Protein AF-A0A969BLG8-F1 (afdb_monomer)

Foldseek 3Di:
DCVVLLVLLQVLCVVVVQDPHDDDDDDDPPDPCNVVVVVVNDDDDDDDDDADPQDVHPPPDPVRGPCPSVVSVVVSVVVSVVVD

pLDDT: mean 93.98, std 3.82, range [75.62, 98.56]

Structure (mmCIF, N/CA/C/O backbone):
data_AF-A0A969BLG8-F1
#
_entry.id   AF-A0A969BLG8-F1
#
loop_
_atom_site.group_PDB
_atom_site.id
_atom_site.type_symbol
_atom_site.label_atom_id
_atom_site.label_alt_id
_atom_site.label_comp_id
_atom_site.label_asym_id
_atom_site.label_entity_id
_atom_site.label_seq_id
_atom_site.pdbx_PDB_ins_code
_atom_site.Cartn_x
_atom_site.Cartn_y
_atom_site.Cartn_z
_atom_site.occupancy
_atom_site.B_iso_or_equiv
_atom_site.auth_seq_id
_atom_site.auth_comp_id
_atom_site.auth_asym_id
_atom_site.auth_atom_id
_atom_site.pdbx_PDB_model_num
ATOM 1 N N . MET A 1 1 ? -18.128 -3.098 1.670 1.00 75.62 1 MET A N 1
ATOM 2 C CA . MET A 1 1 ? -16.982 -2.196 1.938 1.00 75.62 1 MET A CA 1
ATOM 3 C C . MET A 1 1 ? -16.757 -2.107 3.440 1.00 75.62 1 MET A C 1
ATOM 5 O O . MET A 1 1 ? -17.704 -1.827 4.164 1.00 75.62 1 MET A O 1
ATOM 9 N N . TYR A 1 2 ? -15.539 -2.366 3.913 1.00 89.56 2 TYR A N 1
ATOM 10 C CA . TYR A 1 2 ? -15.204 -2.401 5.342 1.00 89.56 2 TYR A CA 1
ATOM 11 C C . TYR A 1 2 ? -14.797 -1.009 5.862 1.00 89.56 2 TYR A C 1
ATOM 13 O O . TYR A 1 2 ? -13.622 -0.762 6.128 1.00 89.56 2 TYR A O 1
ATOM 21 N N . GLN A 1 3 ? -15.763 -0.087 5.975 1.00 92.38 3 GLN A N 1
ATOM 22 C CA . GLN A 1 3 ? -15.498 1.334 6.267 1.00 92.38 3 GLN A CA 1
ATOM 23 C C . GLN A 1 3 ? -14.698 1.545 7.562 1.00 92.38 3 GLN A C 1
ATOM 25 O O . GLN A 1 3 ? -13.688 2.233 7.539 1.00 92.38 3 GLN A O 1
ATOM 30 N N . GLN A 1 4 ? -15.077 0.884 8.661 1.00 95.25 4 GLN A N 1
ATOM 31 C CA . GLN A 1 4 ? -14.384 1.029 9.950 1.00 95.25 4 GLN A CA 1
ATOM 32 C C . GLN A 1 4 ? -12.898 0.644 9.877 1.00 95.25 4 GLN A C 1
ATOM 34 O O . GLN A 1 4 ? -12.053 1.305 10.474 1.00 95.25 4 GLN A O 1
ATOM 39 N N . LEU A 1 5 ? -12.568 -0.413 9.126 1.00 95.25 5 LEU A N 1
ATOM 40 C CA . LEU A 1 5 ? -11.184 -0.849 8.931 1.00 95.25 5 LEU A CA 1
ATOM 41 C C . LEU A 1 5 ? -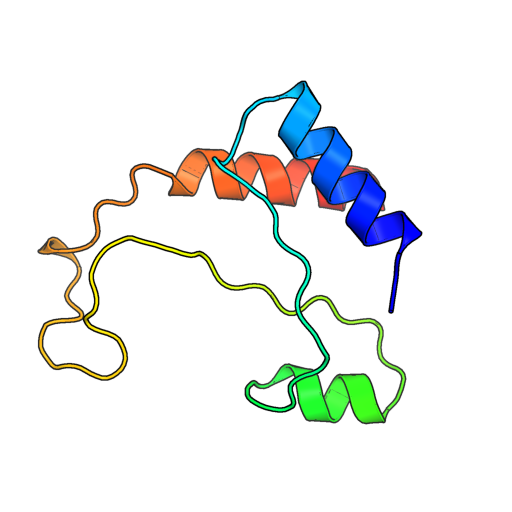10.408 0.133 8.046 1.00 95.25 5 LEU A C 1
ATOM 43 O O . LEU A 1 5 ? -9.248 0.429 8.322 1.00 95.25 5 LEU A O 1
ATOM 47 N N . PHE A 1 6 ? -11.051 0.673 7.009 1.00 95.25 6 PHE A N 1
ATOM 48 C CA . PHE A 1 6 ? -10.455 1.700 6.156 1.00 95.25 6 PHE A CA 1
ATOM 49 C C . PHE A 1 6 ? -10.176 2.998 6.928 1.00 95.25 6 PHE A C 1
ATOM 51 O O . PHE A 1 6 ? -9.086 3.561 6.808 1.00 95.25 6 PHE A O 1
ATOM 58 N N . ASP A 1 7 ? -11.127 3.444 7.749 1.00 96.38 7 ASP A N 1
ATOM 59 C CA . ASP A 1 7 ? -10.976 4.634 8.589 1.00 96.38 7 ASP A CA 1
ATOM 60 C C . ASP A 1 7 ? -9.828 4.442 9.575 1.00 96.38 7 ASP A C 1
ATOM 62 O O . ASP A 1 7 ? -8.968 5.307 9.695 1.00 96.38 7 ASP A O 1
ATOM 66 N N . LYS A 1 8 ? -9.737 3.262 10.199 1.00 97.44 8 LYS A N 1
ATOM 67 C CA . LYS A 1 8 ? -8.643 2.921 11.110 1.00 97.44 8 LYS A CA 1
ATOM 68 C C . LYS A 1 8 ? -7.275 2.980 10.431 1.00 97.44 8 LYS A C 1
ATOM 70 O O . LYS A 1 8 ? -6.364 3.617 10.955 1.00 97.44 8 LYS A O 1
ATOM 75 N N . LEU A 1 9 ? -7.136 2.367 9.253 1.00 97.25 9 LEU A N 1
ATOM 76 C CA . LEU A 1 9 ? -5.914 2.445 8.448 1.00 97.25 9 LEU A CA 1
ATOM 77 C C . LEU A 1 9 ? -5.554 3.904 8.117 1.00 97.25 9 LEU A C 1
ATOM 79 O O . LEU A 1 9 ? -4.392 4.303 8.217 1.00 97.25 9 LEU A O 1
ATOM 83 N N . THR A 1 10 ? -6.554 4.705 7.751 1.00 97.56 10 THR A N 1
ATOM 84 C CA . THR A 1 10 ? -6.379 6.120 7.402 1.00 97.56 10 THR A CA 1
ATOM 85 C C . THR A 1 10 ? -5.939 6.943 8.612 1.00 97.56 10 THR A C 1
ATOM 87 O O . THR A 1 10 ? -4.946 7.660 8.517 1.00 97.56 10 THR A O 1
ATOM 90 N N . SER A 1 11 ? -6.577 6.772 9.773 1.00 98.19 11 SER A N 1
ATOM 91 C CA . SER A 1 11 ? -6.209 7.471 11.009 1.00 98.19 11 SER A CA 1
ATOM 92 C C . SER A 1 11 ? -4.796 7.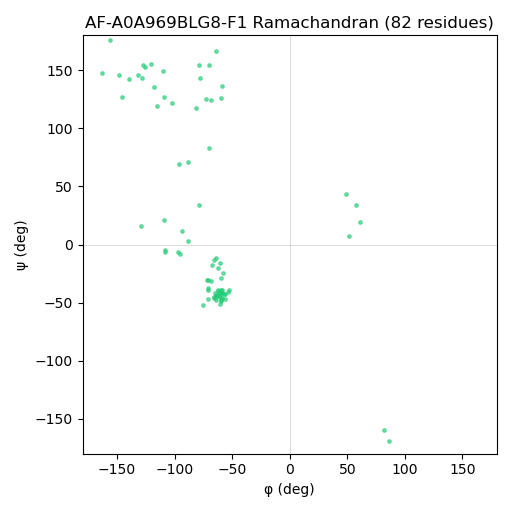128 11.484 1.00 98.19 11 SER A C 1
ATOM 94 O O . SER A 1 11 ? -4.068 8.019 11.916 1.00 98.19 11 SER A O 1
ATOM 96 N N . ILE A 1 12 ? -4.363 5.865 11.367 1.00 98.56 12 ILE A N 1
ATOM 97 C CA . ILE A 1 12 ? -2.976 5.478 11.682 1.00 98.56 12 ILE A CA 1
ATOM 98 C C . ILE A 1 12 ? -2.002 6.217 10.761 1.00 98.56 12 ILE A C 1
ATOM 100 O O . ILE A 1 12 ? -0.987 6.740 11.230 1.00 98.56 12 ILE A O 1
ATOM 104 N N . ASN A 1 13 ? -2.307 6.290 9.462 1.00 98.44 13 ASN A N 1
ATOM 105 C CA . ASN A 1 13 ? -1.470 7.016 8.515 1.00 98.44 13 ASN A CA 1
ATOM 106 C C . ASN A 1 13 ? -1.415 8.519 8.818 1.00 98.44 13 ASN A C 1
ATOM 108 O O . ASN A 1 13 ? -0.339 9.105 8.761 1.00 98.44 13 ASN A O 1
ATOM 112 N N . GLU A 1 14 ? -2.552 9.137 9.134 1.00 98.19 14 GLU A N 1
ATOM 113 C CA . GLU A 1 14 ? -2.648 10.565 9.448 1.00 98.19 14 GLU A CA 1
ATOM 114 C C . GLU A 1 14 ? -1.891 10.928 10.725 1.00 98.19 14 GLU A C 1
ATOM 116 O O . GLU A 1 14 ? -1.167 11.918 10.732 1.00 98.19 14 GLU A O 1
ATOM 121 N N . ALA A 1 15 ? -1.992 10.105 11.772 1.00 98.38 15 ALA A N 1
ATOM 122 C CA . ALA A 1 15 ? -1.312 10.343 13.043 1.00 98.38 15 ALA A CA 1
ATOM 123 C C . ALA A 1 15 ? 0.217 10.211 12.945 1.00 98.38 15 ALA A C 1
ATOM 125 O O . ALA A 1 15 ? 0.942 10.888 13.669 1.00 98.38 15 ALA A O 1
ATOM 126 N N . ASN A 1 16 ? 0.711 9.336 12.063 1.00 98.19 16 ASN A N 1
ATOM 127 C CA . ASN A 1 16 ? 2.138 9.015 11.958 1.00 98.19 16 ASN A CA 1
ATOM 128 C C . ASN A 1 16 ? 2.809 9.579 10.693 1.00 98.19 16 ASN A C 1
ATOM 130 O O . ASN A 1 16 ? 4.015 9.420 10.519 1.00 98.19 16 ASN A O 1
ATOM 134 N N . HIS A 1 17 ? 2.039 10.202 9.796 1.00 97.75 17 HIS A N 1
ATOM 135 C CA . HIS A 1 17 ? 2.489 10.756 8.515 1.00 97.75 17 HIS A CA 1
ATOM 136 C C . HIS A 1 17 ? 3.346 9.784 7.676 1.00 97.75 17 HIS A C 1
ATOM 138 O O . HIS A 1 17 ? 4.370 10.165 7.107 1.00 97.75 17 HIS A O 1
ATOM 144 N N . LEU A 1 18 ? 2.936 8.512 7.598 1.00 97.62 18 LEU A N 1
ATOM 145 C CA . LEU A 1 18 ? 3.758 7.440 7.020 1.00 97.62 18 LEU A CA 1
ATOM 146 C C . LEU A 1 18 ? 3.803 7.500 5.487 1.00 97.62 18 LEU A C 1
ATOM 148 O O . LEU A 1 18 ? 4.880 7.520 4.887 1.00 97.62 18 LEU A O 1
ATOM 152 N N . VAL A 1 19 ? 2.644 7.562 4.833 1.00 96.44 19 VAL A N 1
ATOM 153 C CA . VAL A 1 19 ? 2.531 7.727 3.380 1.00 96.44 19 VAL A CA 1
ATOM 154 C C . VAL A 1 19 ? 1.758 8.992 3.028 1.00 96.44 19 VAL A C 1
ATOM 156 O O . VAL A 1 19 ? 0.908 9.464 3.784 1.00 96.44 19 VAL A O 1
ATOM 159 N N . LYS A 1 20 ? 2.020 9.526 1.828 1.00 95.50 20 LYS A N 1
ATOM 160 C CA . LYS A 1 20 ? 1.440 10.792 1.349 1.00 95.50 20 LYS A CA 1
ATOM 161 C C . LYS A 1 20 ? -0.089 10.829 1.426 1.00 95.50 20 LYS A C 1
ATOM 163 O O . LYS A 1 20 ? -0.655 11.875 1.714 1.00 95.50 20 LYS A O 1
ATOM 168 N N . GLN A 1 21 ? -0.748 9.727 1.076 1.00 95.56 21 GLN A N 1
ATOM 169 C CA . GLN A 1 21 ? -2.205 9.619 1.087 1.00 95.56 21 GLN A CA 1
ATOM 170 C C . GLN A 1 21 ? -2.632 8.150 1.045 1.00 95.56 21 GLN A C 1
ATOM 172 O O . GLN A 1 21 ? -1.999 7.341 0.362 1.00 95.56 21 GLN A O 1
ATOM 177 N N . VAL A 1 22 ? -3.759 7.846 1.683 1.00 95.81 22 VAL A N 1
ATOM 178 C CA . VAL A 1 22 ? -4.514 6.603 1.500 1.00 95.81 22 VAL A CA 1
ATOM 179 C C . VAL A 1 22 ? -5.798 6.972 0.763 1.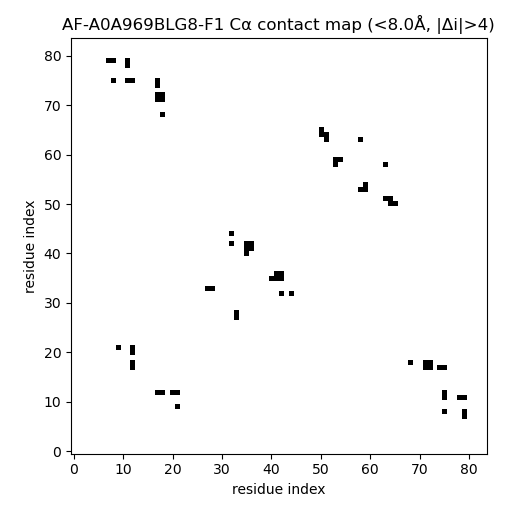00 95.81 22 VAL A C 1
ATOM 181 O O . VAL 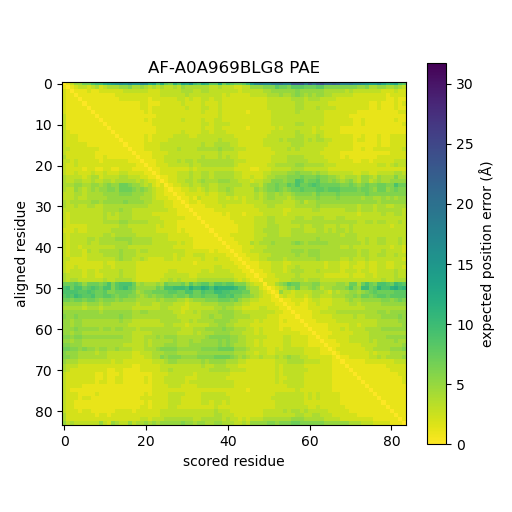A 1 22 ? -6.490 7.910 1.148 1.00 95.81 22 VAL A O 1
ATOM 184 N N . LYS A 1 23 ? -6.089 6.300 -0.354 1.00 93.50 23 LYS A N 1
ATOM 185 C CA . LYS A 1 23 ? -7.270 6.590 -1.178 1.00 93.50 23 LYS A CA 1
ATOM 186 C C . LYS A 1 23 ? -8.188 5.389 -1.229 1.00 93.50 23 LYS A C 1
ATOM 188 O O . LYS A 1 23 ? -7.735 4.281 -1.502 1.00 93.50 23 LYS A O 1
ATOM 193 N N . ILE A 1 24 ? -9.479 5.646 -1.062 1.00 91.88 24 ILE A N 1
ATOM 194 C CA . ILE A 1 24 ? -10.511 4.657 -1.338 1.00 91.88 24 ILE A CA 1
ATOM 195 C C . ILE A 1 24 ? -10.748 4.552 -2.846 1.00 91.88 24 ILE A C 1
ATOM 197 O O . ILE A 1 24 ? -10.673 5.546 -3.576 1.00 91.88 24 ILE A O 1
ATOM 201 N N . ARG A 1 25 ? -11.013 3.335 -3.319 1.00 88.81 25 ARG A N 1
ATOM 202 C CA . ARG A 1 25 ? -11.395 3.049 -4.703 1.00 88.81 25 ARG A CA 1
ATOM 203 C C . ARG A 1 25 ? -12.675 2.228 -4.723 1.00 88.81 25 ARG A C 1
ATOM 205 O O . ARG A 1 25 ? -12.987 1.537 -3.757 1.00 88.81 25 ARG A O 1
ATOM 212 N N . GLY A 1 26 ? -13.408 2.340 -5.828 1.00 86.69 26 GLY A N 1
ATOM 213 C CA . GLY A 1 26 ? -14.546 1.470 -6.096 1.00 86.69 26 GLY A CA 1
ATOM 214 C C . GLY A 1 26 ? -14.112 0.013 -6.248 1.00 86.69 26 GLY A C 1
ATOM 215 O O . GLY A 1 26 ? -12.927 -0.288 -6.399 1.00 86.69 26 GLY A O 1
ATOM 216 N N . GLU A 1 27 ? -15.093 -0.878 -6.216 1.00 86.19 27 GLU A N 1
ATOM 217 C CA . GLU A 1 27 ? -14.875 -2.306 -6.417 1.00 86.19 27 GLU A CA 1
ATOM 218 C C . GLU A 1 27 ? -14.241 -2.587 -7.787 1.00 86.19 27 GLU A C 1
ATOM 220 O O . GLU A 1 27 ? -14.643 -2.017 -8.804 1.00 86.19 27 GLU A O 1
ATOM 225 N N . ALA A 1 28 ? -13.247 -3.475 -7.815 1.00 90.56 28 ALA A N 1
ATOM 226 C CA . ALA A 1 28 ? -12.606 -3.926 -9.041 1.00 90.56 28 ALA A CA 1
ATOM 227 C C . ALA A 1 28 ? -12.196 -5.397 -8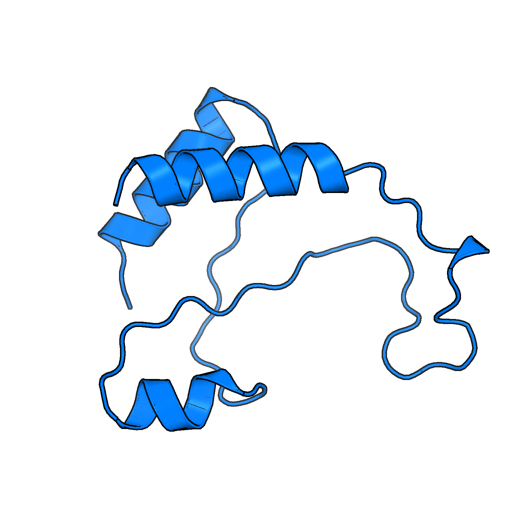.917 1.00 90.56 28 ALA A C 1
ATOM 229 O O . ALA A 1 28 ? -11.478 -5.775 -8.000 1.00 90.56 28 ALA A O 1
ATOM 230 N N . CYS A 1 29 ? -12.613 -6.221 -9.877 1.00 92.56 29 CYS A N 1
ATOM 231 C CA . CYS A 1 29 ? -12.206 -7.622 -9.990 1.00 92.56 29 CYS A CA 1
ATOM 232 C C . CYS A 1 29 ? -11.032 -7.747 -10.974 1.00 92.56 29 CYS A C 1
ATOM 234 O O . CYS A 1 29 ? -11.197 -8.219 -12.095 1.00 92.56 29 CYS A O 1
ATOM 236 N N . ASN A 1 30 ? -9.859 -7.246 -10.591 1.00 93.00 30 ASN A N 1
ATOM 237 C CA . ASN A 1 30 ? -8.676 -7.165 -11.461 1.00 93.00 30 ASN A CA 1
ATOM 238 C C . ASN A 1 30 ? -7.402 -7.749 -10.826 1.00 93.00 30 ASN A C 1
ATOM 240 O O . ASN A 1 30 ? -6.298 -7.466 -11.282 1.00 93.00 30 ASN A O 1
ATOM 244 N N . SER A 1 31 ? -7.551 -8.532 -9.759 1.00 94.50 31 SER A N 1
ATOM 245 C CA . SER A 1 31 ? -6.454 -9.199 -9.059 1.00 94.50 31 SER A CA 1
ATOM 246 C C . SER A 1 31 ? -6.986 -10.429 -8.310 1.00 94.50 31 SER A C 1
ATOM 248 O O . SER A 1 31 ? -8.196 -10.683 -8.291 1.00 94.50 31 SER A O 1
ATOM 250 N N . ASP A 1 32 ? -6.089 -11.185 -7.683 1.00 95.25 32 ASP A N 1
ATOM 251 C CA . ASP A 1 32 ? -6.338 -12.513 -7.114 1.00 95.25 32 ASP A CA 1
ATOM 252 C C . ASP A 1 32 ? -7.428 -12.524 -6.037 1.00 95.25 32 ASP A C 1
ATOM 254 O O . ASP A 1 32 ? -8.159 -13.505 -5.888 1.00 95.25 32 ASP A O 1
ATOM 258 N N . HIS A 1 33 ? -7.604 -11.407 -5.325 1.00 94.75 33 HIS A N 1
ATOM 259 C CA . HIS A 1 33 ? -8.614 -11.262 -4.275 1.00 94.75 33 HIS A CA 1
ATOM 260 C C . HIS A 1 33 ? -10.053 -11.508 -4.765 1.00 94.75 33 HIS A C 1
ATOM 262 O O . HIS A 1 33 ? -10.913 -11.860 -3.960 1.00 94.75 33 HIS A O 1
ATOM 268 N N . CYS A 1 34 ? -10.344 -11.337 -6.061 1.00 95.62 34 CYS A N 1
ATOM 269 C CA . CYS A 1 34 ? -11.718 -11.313 -6.561 1.00 95.62 34 CYS A CA 1
ATOM 270 C C . CYS A 1 34 ? -12.499 -12.608 -6.278 1.00 95.62 34 CYS A C 1
ATOM 272 O O . CYS A 1 34 ? -13.664 -12.556 -5.879 1.00 95.62 34 CYS A O 1
ATOM 274 N N . MET A 1 35 ? -11.873 -13.778 -6.450 1.00 95.81 35 MET A N 1
ATOM 275 C CA . MET A 1 35 ? -12.565 -15.055 -6.224 1.00 95.81 35 MET A CA 1
ATOM 276 C C . MET A 1 35 ? -12.834 -15.314 -4.739 1.00 95.81 35 MET A C 1
ATOM 278 O O . MET A 1 35 ? -13.853 -15.915 -4.407 1.00 95.81 35 MET A O 1
ATOM 282 N N . PHE A 1 36 ? -11.970 -14.809 -3.856 1.00 95.75 36 PHE A N 1
ATOM 283 C CA . PHE A 1 36 ? -12.165 -14.853 -2.408 1.00 95.75 36 PHE A CA 1
ATOM 284 C C . PHE A 1 36 ? -13.287 -13.901 -1.981 1.00 95.75 36 PHE A C 1
ATOM 286 O O . PHE A 1 36 ? -14.208 -14.312 -1.279 1.00 95.75 36 PHE A O 1
ATOM 293 N N . TYR A 1 37 ? -13.272 -12.663 -2.482 1.00 93.56 37 TYR A N 1
ATOM 294 C CA . TYR A 1 37 ? -14.297 -11.665 -2.174 1.00 93.56 37 TYR A CA 1
ATOM 295 C C . TYR A 1 37 ? -15.706 -12.128 -2.572 1.00 93.56 37 TYR A C 1
ATOM 297 O O . TYR A 1 37 ? -16.643 -12.006 -1.791 1.00 93.56 37 TYR A O 1
ATOM 305 N N . ARG A 1 38 ? -15.854 -12.755 -3.749 1.00 93.38 38 ARG A N 1
ATOM 306 C CA . ARG A 1 38 ? -17.125 -13.347 -4.224 1.00 93.38 38 ARG A CA 1
ATOM 307 C C . ARG A 1 38 ? -17.646 -14.507 -3.369 1.00 93.38 38 ARG A C 1
ATOM 309 O O . ARG A 1 38 ? -18.759 -14.977 -3.598 1.00 93.38 38 ARG A O 1
ATOM 316 N N . LYS A 1 39 ? -16.826 -15.023 -2.458 1.00 95.81 39 LYS A N 1
ATOM 317 C CA . LYS A 1 39 ? -17.164 -16.078 -1.496 1.00 95.81 39 LYS A CA 1
ATOM 318 C C . LYS A 1 39 ? -17.256 -15.533 -0.070 1.00 95.81 39 LYS A C 1
ATOM 320 O O . LYS A 1 39 ? -17.106 -16.302 0.873 1.00 95.81 39 LYS A O 1
ATOM 325 N N . ASP A 1 40 ? -17.460 -14.224 0.069 1.00 93.38 40 ASP A N 1
ATOM 326 C CA . ASP A 1 40 ? -17.595 -13.515 1.343 1.00 93.38 40 ASP A CA 1
ATOM 327 C C . ASP A 1 40 ? -16.354 -13.605 2.249 1.00 93.38 40 ASP A C 1
ATOM 329 O O . ASP A 1 40 ? -16.423 -1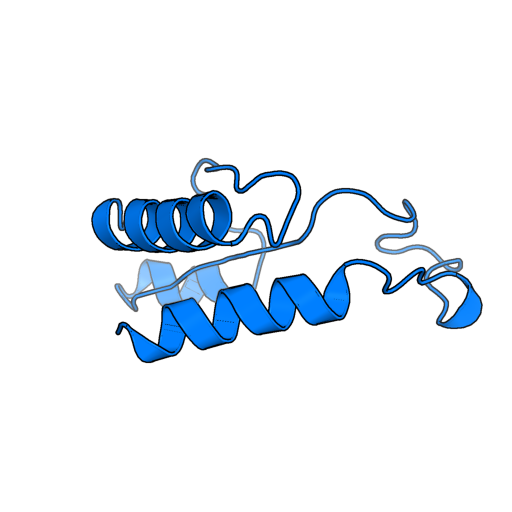3.330 3.446 1.00 93.38 40 ASP A O 1
ATOM 333 N N . VAL A 1 41 ? -15.187 -13.945 1.687 1.00 94.12 41 VAL A N 1
ATOM 334 C CA . VAL A 1 41 ? -13.920 -13.890 2.424 1.00 94.12 41 VAL A CA 1
ATOM 335 C C . VAL A 1 41 ? -13.533 -12.419 2.613 1.00 94.12 41 VAL A C 1
ATOM 337 O O . VAL A 1 41 ? -13.423 -11.688 1.621 1.00 94.12 41 VAL A O 1
ATOM 340 N N . PRO A 1 42 ? -13.284 -11.955 3.853 1.00 90.19 42 PRO A N 1
ATOM 341 C CA . PRO A 1 42 ? -12.824 -10.594 4.087 1.00 90.19 42 PRO A CA 1
ATOM 342 C C . PRO A 1 42 ? -11.495 -10.323 3.388 1.00 90.19 42 PRO A C 1
ATOM 344 O O . PRO A 1 42 ? -10.521 -11.048 3.577 1.00 90.19 42 PRO A O 1
ATOM 347 N N . CYS A 1 43 ? -11.446 -9.267 2.578 1.00 90.44 43 CYS A N 1
ATOM 348 C CA . CYS A 1 43 ? -10.253 -8.912 1.823 1.00 90.44 43 CYS A CA 1
ATOM 349 C C . CYS A 1 43 ? -10.018 -7.401 1.799 1.00 90.44 43 CYS A C 1
ATOM 351 O O . CYS A 1 43 ? -10.952 -6.607 1.653 1.00 90.44 43 CYS A O 1
ATOM 353 N N . PHE A 1 44 ? -8.745 -7.021 1.867 1.00 90.88 44 PHE A N 1
ATOM 354 C CA . PHE A 1 44 ? -8.246 -5.705 1.484 1.00 90.88 44 PHE A CA 1
ATOM 355 C C . PHE A 1 44 ? -7.323 -5.889 0.284 1.00 90.88 44 PHE A C 1
ATOM 357 O O . PHE A 1 44 ? -6.312 -6.580 0.381 1.00 90.88 44 PHE A O 1
ATOM 364 N N . PHE A 1 45 ? -7.672 -5.275 -0.845 1.00 92.62 45 PHE A N 1
ATOM 365 C CA . PHE A 1 45 ? -6.799 -5.207 -2.011 1.00 92.62 45 PHE A CA 1
ATOM 366 C C . PHE A 1 45 ? -6.157 -3.825 -2.077 1.00 92.62 45 PHE A C 1
ATOM 368 O O . PHE A 1 45 ? -6.853 -2.810 -2.123 1.00 92.62 45 PHE A O 1
ATOM 375 N N . ILE A 1 46 ? -4.828 -3.794 -2.059 1.00 92.69 46 ILE A N 1
ATOM 376 C CA . ILE A 1 46 ? -4.036 -2.569 -1.995 1.00 92.69 46 ILE A CA 1
ATOM 377 C C . ILE A 1 46 ? -2.940 -2.589 -3.054 1.00 92.69 46 ILE A C 1
ATOM 379 O O . ILE A 1 46 ? -2.366 -3.629 -3.363 1.00 92.69 46 ILE A O 1
ATOM 383 N N . TYR A 1 47 ? -2.637 -1.412 -3.586 1.00 91.50 47 TYR A N 1
ATOM 384 C CA . TYR A 1 47 ? -1.479 -1.167 -4.432 1.00 91.50 47 TYR A CA 1
ATOM 385 C C . TYR A 1 47 ? -1.006 0.268 -4.200 1.00 91.50 47 TYR A C 1
ATOM 387 O O . TYR A 1 47 ? -1.803 1.168 -3.913 1.00 91.50 47 TYR A O 1
ATOM 395 N N . THR A 1 48 ? 0.301 0.486 -4.278 1.00 91.19 48 THR A N 1
ATOM 396 C CA . THR A 1 48 ? 0.888 1.811 -4.087 1.00 91.19 48 THR A CA 1
ATOM 397 C C . THR A 1 48 ? 0.719 2.664 -5.345 1.00 91.19 48 THR A C 1
ATOM 399 O O . THR A 1 48 ? 0.543 2.167 -6.456 1.00 91.19 48 THR A O 1
ATOM 402 N N . LEU A 1 49 ? 0.712 3.984 -5.161 1.00 89.12 49 LEU A N 1
ATOM 403 C CA . LEU A 1 49 ? 0.625 4.958 -6.249 1.00 89.12 49 LEU A CA 1
ATOM 404 C C . LEU A 1 49 ? 1.960 5.692 -6.396 1.00 89.12 49 LEU A C 1
ATOM 406 O O . LEU A 1 49 ? 2.624 5.972 -5.398 1.00 89.12 49 LEU A O 1
ATOM 410 N N . GLY A 1 50 ? 2.282 6.107 -7.622 1.00 85.69 50 GLY A N 1
ATOM 411 C CA . GLY A 1 50 ? 3.519 6.826 -7.934 1.00 85.69 50 GLY A CA 1
ATOM 412 C C . GLY A 1 50 ? 4.695 5.887 -8.203 1.00 85.69 50 GLY A C 1
ATOM 413 O O . GLY A 1 50 ? 4.509 4.686 -8.364 1.00 85.69 50 GLY A O 1
ATOM 414 N N . GLY A 1 51 ? 5.902 6.446 -8.267 1.00 85.25 51 GLY A N 1
ATOM 415 C CA . GLY A 1 51 ? 7.091 5.712 -8.701 1.00 85.25 51 GLY A CA 1
ATOM 416 C C . GLY A 1 51 ? 7.209 5.640 -10.224 1.00 85.25 51 GLY A C 1
ATOM 417 O O . GLY A 1 51 ? 6.653 6.473 -10.943 1.00 85.25 51 GLY A O 1
ATOM 418 N N . ILE A 1 52 ? 7.978 4.665 -10.699 1.00 90.44 52 ILE A N 1
ATOM 419 C CA . ILE A 1 52 ? 8.200 4.420 -12.127 1.00 90.44 52 ILE A CA 1
ATOM 420 C C . ILE A 1 52 ? 6.933 3.866 -12.799 1.00 90.44 52 ILE A C 1
ATOM 422 O O . ILE A 1 52 ? 6.103 3.234 -12.152 1.00 90.44 52 ILE A O 1
ATOM 426 N N . GLN A 1 53 ? 6.783 4.083 -14.107 1.00 90.62 53 GLN A N 1
ATOM 427 C CA . GLN A 1 53 ? 5.586 3.683 -14.868 1.00 90.62 53 GLN A CA 1
ATOM 428 C C . GLN A 1 53 ? 5.703 2.302 -15.539 1.00 90.62 53 GLN A C 1
ATOM 430 O O . GLN A 1 53 ? 4.862 1.955 -16.362 1.00 90.62 53 GLN A O 1
ATOM 435 N N . ALA A 1 54 ? 6.724 1.513 -15.198 1.00 93.75 54 ALA A N 1
ATOM 436 C CA . ALA A 1 54 ? 7.104 0.295 -15.914 1.00 93.75 54 ALA A CA 1
ATOM 437 C C . ALA A 1 54 ? 6.228 -0.944 -15.602 1.00 93.75 54 ALA A C 1
ATOM 439 O O . ALA A 1 54 ? 6.716 -2.064 -15.580 1.00 93.75 54 ALA A O 1
ATOM 440 N N . TYR A 1 55 ? 4.926 -0.782 -15.353 1.00 91.38 55 TYR A N 1
ATOM 441 C CA . TYR A 1 55 ? 4.037 -1.927 -15.124 1.00 91.38 55 TYR A CA 1
ATOM 442 C C . TYR A 1 55 ? 3.847 -2.742 -16.414 1.00 91.38 55 TYR A C 1
ATOM 444 O O . TYR A 1 55 ? 3.409 -2.191 -17.423 1.00 91.38 55 TYR A O 1
ATOM 452 N N . HIS A 1 56 ? 4.141 -4.048 -16.367 1.00 93.62 56 HIS A N 1
ATOM 453 C CA . HIS A 1 56 ? 4.175 -4.943 -17.540 1.00 93.62 56 HIS A CA 1
ATOM 454 C C . HIS A 1 56 ? 5.144 -4.483 -18.644 1.00 93.62 56 HIS A C 1
ATOM 456 O O . HIS A 1 56 ? 4.891 -4.692 -19.831 1.00 93.62 56 HIS A O 1
ATOM 462 N N . ASP A 1 57 ? 6.260 -3.869 -18.256 1.00 95.56 57 ASP A N 1
ATOM 463 C CA . ASP A 1 57 ? 7.254 -3.331 -19.178 1.00 95.56 57 ASP A CA 1
ATOM 464 C C . ASP A 1 57 ? 8.661 -3.888 -18.883 1.00 95.56 57 ASP A C 1
ATOM 466 O O . ASP A 1 57 ? 8.987 -4.254 -17.755 1.00 95.56 57 ASP A O 1
ATOM 470 N N . VAL A 1 58 ? 9.519 -3.956 -19.909 1.00 95.62 58 VAL A N 1
ATOM 471 C CA . VAL A 1 58 ? 10.899 -4.474 -19.804 1.00 95.62 58 VAL A CA 1
AT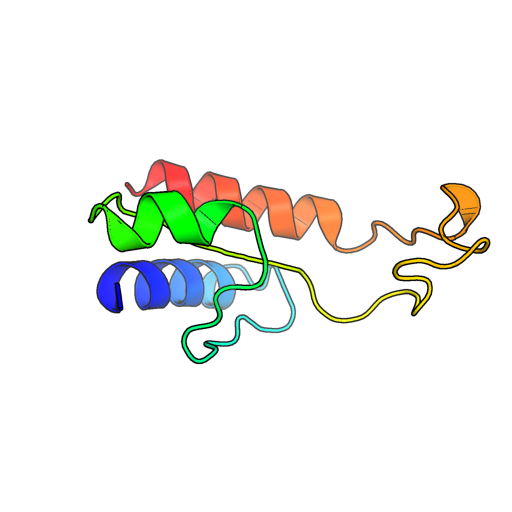OM 472 C C . VAL A 1 58 ? 11.817 -3.615 -18.926 1.00 95.62 58 VAL A C 1
ATOM 474 O O . VAL A 1 58 ? 12.923 -4.040 -18.586 1.00 95.62 58 VAL A O 1
ATOM 477 N N . PHE A 1 59 ? 11.395 -2.398 -18.587 1.00 95.31 59 PHE A N 1
ATOM 47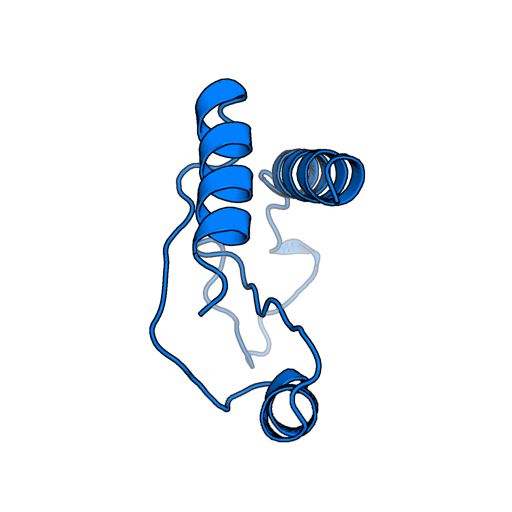8 C CA . PHE A 1 59 ? 12.071 -1.495 -17.667 1.00 95.31 59 PHE A CA 1
ATOM 479 C C . PHE A 1 59 ? 11.650 -1.691 -16.203 1.00 95.31 59 PHE A C 1
ATOM 481 O O . PHE A 1 59 ? 12.171 -0.968 -15.356 1.00 95.31 59 PHE A O 1
ATOM 488 N N . ASP A 1 60 ? 10.790 -2.669 -15.880 1.00 94.19 60 ASP A N 1
ATOM 489 C CA . ASP A 1 60 ? 10.547 -3.100 -14.496 1.00 94.19 60 ASP A CA 1
ATOM 490 C C . ASP A 1 60 ? 11.777 -3.833 -13.953 1.00 94.19 60 ASP A C 1
ATOM 492 O O . ASP A 1 60 ? 11.927 -5.054 -14.053 1.00 94.19 60 ASP A O 1
ATOM 496 N N . LYS A 1 61 ? 12.738 -3.045 -13.477 1.00 95.12 61 LYS A N 1
ATOM 497 C CA . LYS A 1 61 ? 14.062 -3.516 -13.082 1.00 95.12 61 LYS A CA 1
ATOM 498 C C . LYS A 1 61 ? 14.394 -3.045 -11.685 1.00 95.12 61 LYS A C 1
ATOM 500 O O . LYS A 1 61 ? 14.098 -1.904 -11.323 1.00 95.12 61 LYS A O 1
ATOM 505 N N . ALA A 1 62 ? 15.084 -3.894 -10.931 1.00 94.88 62 ALA A N 1
ATOM 506 C CA . ALA A 1 62 ? 15.449 -3.623 -9.545 1.00 94.88 62 ALA A CA 1
ATOM 507 C C . ALA A 1 62 ? 16.174 -2.277 -9.375 1.00 94.88 62 ALA A C 1
ATOM 509 O O . ALA A 1 62 ? 15.879 -1.532 -8.446 1.00 94.88 62 ALA A O 1
ATOM 510 N N . GLU A 1 63 ? 17.058 -1.922 -10.309 1.00 95.25 63 GLU A N 1
ATOM 511 C CA . GLU A 1 63 ? 17.858 -0.694 -10.269 1.00 95.25 63 GLU A CA 1
ATOM 512 C C . GLU A 1 63 ? 17.019 0.583 -10.430 1.00 95.25 63 GLU A C 1
ATOM 514 O O . GLU A 1 63 ? 17.483 1.675 -10.111 1.00 95.25 63 GLU A O 1
ATOM 519 N N . THR A 1 64 ? 15.789 0.463 -10.934 1.00 92.56 64 THR A N 1
ATOM 520 C CA . THR A 1 64 ? 14.875 1.594 -11.159 1.00 92.56 64 THR A CA 1
ATOM 521 C C . THR A 1 64 ? 13.897 1.813 -10.004 1.00 92.56 64 THR A C 1
ATOM 523 O O . THR A 1 64 ? 13.185 2.820 -9.981 1.00 92.56 64 THR A O 1
ATOM 526 N N . LEU A 1 65 ? 13.858 0.902 -9.025 1.00 91.69 65 LEU A N 1
ATOM 527 C CA . LEU A 1 65 ? 12.938 0.977 -7.896 1.00 91.69 65 LEU A CA 1
ATOM 528 C C . LEU A 1 65 ? 13.478 1.942 -6.828 1.00 91.69 65 LEU A C 1
ATOM 530 O O . LEU A 1 65 ? 14.512 1.667 -6.222 1.00 91.69 65 LEU A O 1
ATOM 534 N N . PRO A 1 66 ? 12.780 3.052 -6.523 1.00 91.25 66 PRO A N 1
ATOM 535 C CA . PRO A 1 66 ? 13.282 4.027 -5.558 1.00 91.25 66 PRO A CA 1
ATOM 536 C C . PRO A 1 66 ? 13.225 3.514 -4.116 1.00 91.25 66 PRO A C 1
ATOM 538 O O . PRO A 1 66 ? 14.019 3.945 -3.289 1.00 91.25 66 PRO A O 1
ATOM 541 N N . LEU A 1 67 ? 12.251 2.650 -3.794 1.00 91.12 67 LEU A N 1
ATOM 542 C CA . LEU A 1 67 ? 11.990 2.074 -2.462 1.00 91.12 67 LEU A CA 1
ATOM 543 C C . LEU A 1 67 ? 11.884 3.081 -1.294 1.00 91.12 67 LEU A C 1
ATOM 545 O O . LEU A 1 67 ? 11.693 2.680 -0.150 1.00 91.12 67 LEU A O 1
ATOM 549 N N . THR A 1 68 ? 11.891 4.386 -1.567 1.00 91.25 68 THR A N 1
ATOM 550 C CA . THR A 1 68 ? 11.938 5.473 -0.575 1.00 91.25 68 THR A CA 1
ATOM 551 C C . THR A 1 68 ? 10.743 5.518 0.376 1.00 91.25 68 THR A C 1
ATOM 553 O O . THR A 1 68 ? 10.828 6.122 1.439 1.00 91.25 68 THR A O 1
ATOM 556 N N . VAL A 1 69 ? 9.622 4.892 0.008 1.00 92.25 69 VAL A N 1
ATOM 557 C CA . VAL A 1 69 ? 8.388 4.846 0.813 1.00 92.25 69 VAL A CA 1
ATOM 558 C C . VAL A 1 69 ? 8.147 3.450 1.404 1.00 92.25 69 VAL A C 1
ATOM 560 O O . VAL A 1 69 ? 7.235 3.272 2.208 1.00 92.25 69 VAL A O 1
ATOM 563 N N . PHE A 1 70 ? 8.960 2.454 1.040 1.00 93.94 70 PHE A N 1
ATOM 564 C CA . PHE A 1 70 ? 8.728 1.058 1.411 1.00 93.94 70 PHE A CA 1
ATOM 565 C C . PHE A 1 70 ? 8.697 0.858 2.930 1.00 93.94 70 PHE A C 1
ATOM 567 O O . PHE A 1 70 ? 7.748 0.276 3.450 1.00 93.94 70 PHE A O 1
ATOM 574 N N . GLU A 1 71 ? 9.671 1.408 3.658 1.00 97.31 71 GLU A N 1
ATOM 575 C CA . GLU A 1 71 ? 9.723 1.290 5.120 1.00 97.31 71 GLU A CA 1
ATOM 576 C C . GLU A 1 71 ? 8.492 1.893 5.805 1.00 97.31 71 GLU A C 1
ATOM 578 O O . GLU A 1 71 ? 7.941 1.304 6.734 1.00 97.31 71 GLU A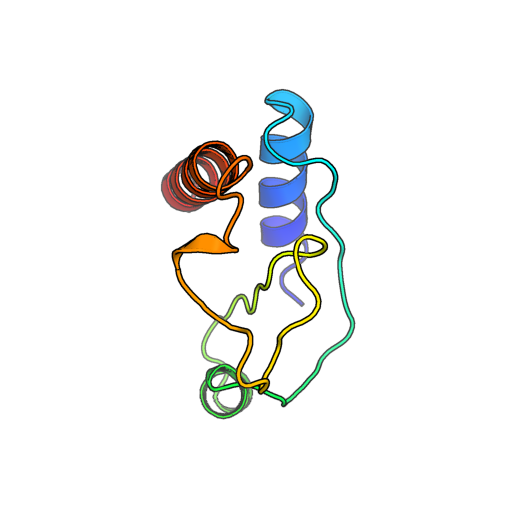 O 1
ATOM 583 N N . ASN A 1 72 ? 8.027 3.054 5.343 1.00 97.56 72 ASN A N 1
ATOM 584 C CA . ASN A 1 72 ? 6.852 3.697 5.922 1.00 97.56 72 ASN A CA 1
ATOM 585 C C . ASN A 1 72 ? 5.562 2.945 5.591 1.00 97.56 72 ASN A C 1
ATOM 587 O O . ASN A 1 72 ? 4.683 2.833 6.443 1.00 97.56 72 ASN A O 1
ATOM 591 N N . TYR A 1 73 ? 5.457 2.405 4.375 1.00 96.44 73 TYR A N 1
ATOM 592 C CA . TYR A 1 73 ? 4.360 1.517 4.009 1.00 96.44 73 TYR A CA 1
ATOM 593 C C . TYR A 1 73 ? 4.327 0.282 4.919 1.00 96.44 73 TYR A C 1
ATOM 595 O O . TYR A 1 73 ? 3.273 -0.043 5.461 1.00 96.44 73 TYR A O 1
ATOM 603 N N . MET A 1 74 ? 5.479 -0.354 5.158 1.00 97.56 74 MET A N 1
ATOM 604 C CA . MET A 1 74 ? 5.582 -1.498 6.067 1.00 97.56 74 MET A CA 1
ATOM 605 C C . MET A 1 74 ? 5.151 -1.132 7.488 1.00 97.56 74 MET A C 1
ATOM 607 O O . MET A 1 74 ? 4.328 -1.834 8.066 1.00 97.56 74 MET A O 1
ATOM 611 N N . LYS A 1 75 ? 5.619 0.002 8.026 1.00 98.50 75 LYS A N 1
ATOM 612 C CA . LYS A 1 75 ? 5.180 0.506 9.340 1.00 98.50 75 LYS A CA 1
ATOM 613 C C . LYS A 1 75 ? 3.665 0.697 9.406 1.00 98.50 75 LYS A C 1
ATOM 615 O O . LYS A 1 75 ? 3.055 0.311 10.397 1.00 98.50 75 LYS A O 1
ATOM 620 N N . LEU A 1 76 ? 3.057 1.253 8.354 1.00 98.38 76 LEU A N 1
ATOM 621 C CA . LEU A 1 76 ? 1.611 1.477 8.300 1.00 98.38 76 LEU A CA 1
ATOM 622 C C . LEU A 1 76 ? 0.840 0.153 8.322 1.00 98.38 76 LEU A C 1
ATOM 624 O O . LEU A 1 76 ? -0.129 0.025 9.066 1.00 98.38 76 LEU A O 1
ATOM 628 N N . MET A 1 77 ? 1.271 -0.828 7.526 1.00 97.94 77 MET A N 1
ATOM 629 C CA . MET A 1 77 ? 0.629 -2.143 7.476 1.00 97.94 77 MET A CA 1
ATOM 630 C C . MET A 1 77 ? 0.780 -2.897 8.795 1.00 97.94 77 MET A C 1
ATOM 632 O O . MET A 1 77 ? -0.213 -3.417 9.297 1.00 97.94 77 MET A O 1
ATOM 636 N N . THR A 1 78 ? 1.978 -2.916 9.385 1.00 98.31 78 THR A N 1
ATOM 637 C CA . THR A 1 78 ? 2.216 -3.565 10.682 1.00 98.31 78 THR A CA 1
ATOM 638 C C . THR A 1 78 ? 1.356 -2.938 11.772 1.00 98.31 78 THR A C 1
ATOM 640 O O . THR A 1 78 ? 0.605 -3.654 12.426 1.00 98.31 78 THR A O 1
ATOM 643 N N . ALA A 1 79 ? 1.377 -1.607 11.901 1.00 98.50 79 ALA A N 1
ATOM 644 C CA . ALA A 1 79 ? 0.569 -0.907 12.895 1.00 98.50 79 ALA A CA 1
ATOM 645 C C . ALA A 1 79 ? -0.931 -1.168 12.700 1.00 98.50 79 ALA A C 1
ATOM 647 O O . ALA A 1 79 ? -1.650 -1.355 13.672 1.00 98.50 79 ALA A O 1
ATOM 648 N N . PHE A 1 80 ? -1.419 -1.216 11.456 1.00 97.56 80 PHE A N 1
ATOM 649 C CA . PHE A 1 80 ? -2.813 -1.557 11.180 1.00 97.56 80 PHE A CA 1
ATOM 650 C C . PHE A 1 80 ? -3.154 -2.995 11.597 1.00 97.56 80 PHE A C 1
ATOM 652 O O . PHE A 1 80 ? -4.157 -3.192 12.283 1.00 97.56 80 PHE A O 1
ATOM 659 N N . ILE A 1 81 ? -2.320 -3.975 11.233 1.00 97.00 81 ILE A N 1
ATOM 660 C CA . ILE A 1 81 ? -2.519 -5.394 11.568 1.00 97.00 81 ILE A CA 1
ATOM 661 C C . ILE A 1 81 ? -2.497 -5.621 13.082 1.00 97.00 81 ILE A C 1
ATOM 663 O O . ILE A 1 81 ? -3.332 -6.362 13.582 1.00 97.00 81 ILE A O 1
ATOM 667 N N . GLU A 1 82 ? -1.613 -4.945 13.820 1.00 97.69 82 GLU A N 1
ATOM 668 C CA . GLU A 1 82 ? -1.552 -5.000 15.292 1.00 97.69 82 GLU A CA 1
ATOM 669 C C . GLU A 1 82 ? -2.838 -4.514 15.972 1.00 97.69 82 GLU A C 1
ATOM 671 O O . GLU A 1 82 ? -3.047 -4.748 17.161 1.00 97.69 82 GLU A O 1
ATOM 676 N N . THR A 1 83 ? -3.703 -3.823 15.231 1.00 95.88 83 THR A N 1
ATOM 677 C CA . THR A 1 83 ? -4.971 -3.336 15.756 1.00 95.88 83 THR A CA 1
ATOM 678 C C . THR A 1 83 ? -6.168 -4.240 15.445 1.00 95.88 83 THR A C 1
ATOM 680 O O . THR A 1 83 ? -7.276 -3.907 15.882 1.00 95.88 83 THR A O 1
ATOM 683 N N . LEU A 1 84 ? -5.995 -5.286 14.634 1.00 90.44 84 LEU A N 1
ATOM 684 C CA . LEU A 1 84 ? -7.051 -6.236 14.264 1.00 90.44 84 LEU A CA 1
ATOM 685 C C . LEU A 1 84 ? -7.252 -7.282 15.364 1.00 90.44 84 LEU A C 1
ATOM 687 O O . LEU A 1 84 ? -8.433 -7.617 15.601 1.00 90.44 84 LEU A O 1
#

Secondary structure (DSSP, 8-state):
--HHHHHHHHHHHHHHT-SS----------STHHHHHTTT----------S---TTSTT--GGG---TTHHHHHHHHHHHHTT-

Solvent-accessible surface area (backbone atoms only — not comparable to full-atom values): 5700 Å² total; per-residue (Å²): 132,68,58,71,61,52,51,50,48,44,52,56,30,67,79,64,66,46,59,98,75,85,80,91,76,79,94,74,81,82,58,83,60,39,70,44,46,78,68,74,41,90,80,85,91,83,80,87,82,77,85,75,84,38,76,98,40,96,69,62,42,78,92,67,58,79,65,84,56,51,68,33,49,50,52,48,52,52,59,45,59,78,70,110

Mean predicted aligned error: 3.12 Å

Radius of gyration: 14.71 Å; Cα contacts (8 Å, |Δi|>4): 36; chains: 1; bounding box: 36×27×36 Å

Sequence (84 aa):
MYQQLFDKLTSINEANHLVKQVKIRGEACNSDHCMFYRKDVPCFFIYTLGGIQAYHDVFDKAETLPLTVFENYMKLMTAFIETL